Protein AF-A0A1F8PAS9-F1 (afdb_monomer)

Structure (mmCIF, N/CA/C/O backbone):
data_AF-A0A1F8PAS9-F1
#
_entry.id   AF-A0A1F8PAS9-F1
#
loop_
_atom_site.group_PDB
_atom_site.id
_atom_site.type_symbol
_atom_site.label_atom_id
_atom_site.label_alt_id
_atom_site.label_comp_id
_atom_site.label_asym_id
_atom_site.label_entity_id
_atom_site.label_seq_id
_atom_site.pdbx_PDB_ins_code
_atom_site.Cartn_x
_atom_site.Cartn_y
_atom_site.Cartn_z
_atom_site.occupancy
_atom_site.B_iso_or_equiv
_atom_site.auth_seq_id
_atom_site.auth_comp_id
_atom_site.auth_asym_id
_atom_site.auth_atom_id
_atom_site.pdbx_PDB_model_num
ATOM 1 N N . MET A 1 1 ? 8.161 0.763 26.450 1.00 36.12 1 MET A N 1
ATOM 2 C CA . MET A 1 1 ? 8.614 1.546 25.280 1.00 36.12 1 MET A CA 1
ATOM 3 C C . MET A 1 1 ? 7.776 1.141 24.075 1.00 36.12 1 MET A C 1
ATOM 5 O O . MET A 1 1 ? 8.058 0.125 23.458 1.00 36.12 1 MET A O 1
ATOM 9 N N . SER A 1 2 ? 6.698 1.861 23.776 1.00 39.72 2 SER A N 1
ATOM 10 C CA . SER A 1 2 ? 5.914 1.645 22.554 1.00 39.72 2 SER A CA 1
ATOM 11 C C . SER A 1 2 ? 6.625 2.347 21.400 1.00 39.72 2 SER A C 1
ATOM 13 O O . SER A 1 2 ? 6.491 3.557 21.223 1.00 39.72 2 SER A O 1
ATOM 15 N N . MET A 1 3 ? 7.452 1.598 20.673 1.00 43.03 3 MET A N 1
ATOM 16 C CA . MET A 1 3 ? 8.132 2.073 19.470 1.00 43.03 3 MET A CA 1
ATOM 17 C C . MET A 1 3 ? 7.062 2.549 18.470 1.00 43.03 3 MET A C 1
ATOM 19 O O . MET A 1 3 ? 6.182 1.757 18.119 1.00 43.03 3 MET A O 1
ATOM 23 N N . PRO A 1 4 ? 7.067 3.819 18.02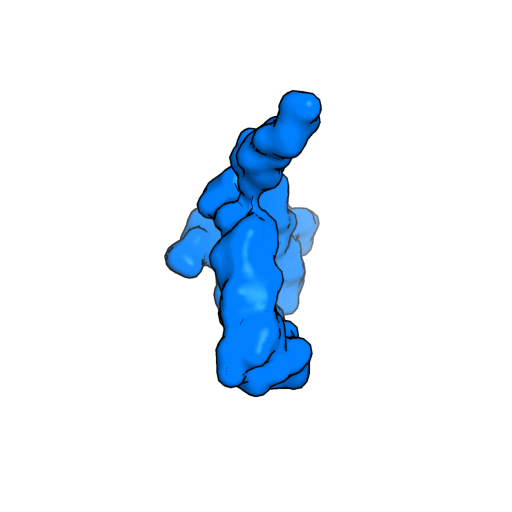7 1.00 49.94 4 PRO A N 1
ATOM 24 C CA . PRO A 1 4 ? 6.145 4.255 16.991 1.00 49.94 4 PRO A CA 1
ATOM 25 C C . PRO A 1 4 ? 6.454 3.444 15.735 1.00 49.94 4 PRO A C 1
ATOM 27 O O . PRO A 1 4 ? 7.618 3.304 15.361 1.00 49.94 4 PRO A O 1
ATOM 30 N N . ILE A 1 5 ? 5.421 2.885 15.107 1.00 54.25 5 ILE A N 1
ATOM 31 C CA . ILE A 1 5 ? 5.526 2.037 13.916 1.00 54.25 5 ILE A CA 1
ATOM 32 C C . ILE A 1 5 ? 5.958 2.909 12.721 1.00 54.25 5 ILE A C 1
ATOM 34 O O . ILE A 1 5 ? 5.163 3.274 11.863 1.00 54.25 5 ILE A O 1
ATOM 38 N N . ARG A 1 6 ? 7.225 3.325 12.708 1.00 54.03 6 ARG A N 1
ATOM 39 C CA . ARG A 1 6 ? 7.915 4.012 11.611 1.00 54.03 6 ARG A CA 1
ATOM 40 C C . ARG A 1 6 ? 8.977 3.061 11.069 1.00 54.03 6 ARG A C 1
ATOM 42 O O . ARG A 1 6 ? 10.174 3.320 11.126 1.00 54.03 6 ARG A O 1
ATOM 49 N N . SER A 1 7 ? 8.536 1.890 10.632 1.00 48.81 7 SER A N 1
ATOM 50 C CA . SER A 1 7 ? 9.397 0.804 10.177 1.00 48.81 7 SER A CA 1
ATOM 51 C C . SER A 1 7 ? 9.713 0.959 8.691 1.00 48.81 7 SER A C 1
ATOM 53 O O . SER A 1 7 ? 9.072 0.301 7.891 1.00 48.81 7 SER A O 1
ATOM 55 N N . ARG A 1 8 ? 10.679 1.816 8.318 1.00 53.09 8 ARG A N 1
ATOM 56 C CA . ARG A 1 8 ? 11.318 1.924 6.974 1.00 53.09 8 ARG A CA 1
ATOM 57 C C . ARG A 1 8 ? 10.425 2.062 5.723 1.00 53.09 8 ARG A C 1
ATOM 59 O O . ARG A 1 8 ? 10.958 2.271 4.643 1.00 53.09 8 ARG A O 1
ATOM 66 N N . THR A 1 9 ? 9.110 1.981 5.845 1.00 55.28 9 THR A N 1
ATOM 67 C CA . THR A 1 9 ? 8.142 2.085 4.760 1.00 55.28 9 THR A CA 1
ATOM 68 C C . THR A 1 9 ? 7.703 3.532 4.612 1.00 55.28 9 THR A C 1
ATOM 70 O O . THR A 1 9 ? 7.506 4.233 5.606 1.00 55.28 9 THR A O 1
ATOM 73 N N . SER A 1 10 ? 7.500 3.978 3.375 1.00 62.25 10 SER A N 1
ATOM 74 C CA . SER A 1 10 ? 6.855 5.267 3.087 1.00 62.25 10 SER A CA 1
ATOM 75 C C . SER A 1 10 ? 5.416 5.321 3.622 1.00 62.25 10 SER A C 1
ATOM 77 O O . SER A 1 10 ? 4.921 6.392 3.967 1.00 62.25 10 SER A O 1
ATOM 79 N N . ALA A 1 11 ? 4.759 4.164 3.757 1.00 68.44 11 ALA A N 1
ATOM 80 C CA . ALA A 1 11 ? 3.432 4.034 4.346 1.00 68.44 11 ALA A CA 1
ATOM 81 C C . ALA A 1 11 ? 3.461 4.036 5.888 1.00 68.44 11 ALA A C 1
ATOM 83 O O . ALA A 1 11 ? 4.245 3.319 6.517 1.00 68.44 11 ALA A O 1
ATOM 84 N N . SER A 1 12 ? 2.542 4.792 6.499 1.00 81.88 12 SER A N 1
ATOM 85 C CA . SER A 1 12 ? 2.269 4.755 7.941 1.00 81.88 12 SER A CA 1
ATOM 86 C C . SER A 1 12 ? 1.277 3.637 8.263 1.00 81.88 12 SER A C 1
ATOM 88 O O . SER A 1 12 ? 0.085 3.743 7.977 1.00 81.88 12 SER A O 1
ATOM 90 N N . LEU A 1 13 ? 1.748 2.573 8.917 1.00 82.81 13 LEU A N 1
ATOM 91 C CA . LEU A 1 13 ? 0.889 1.455 9.331 1.00 82.81 13 LEU A CA 1
ATOM 92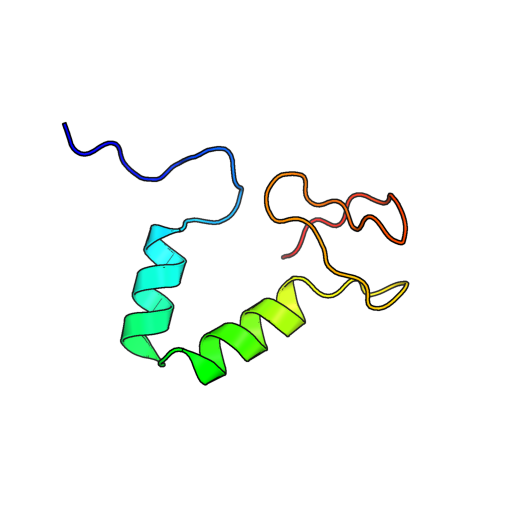 C C . LEU A 1 13 ? -0.191 1.884 10.339 1.00 82.81 13 LEU A C 1
ATOM 94 O O . LEU A 1 13 ? -1.288 1.331 10.345 1.00 82.81 13 LEU A O 1
ATOM 98 N N . ILE A 1 14 ? 0.081 2.911 11.151 1.00 86.75 14 ILE A N 1
ATOM 99 C CA . ILE A 1 14 ? -0.905 3.493 12.077 1.00 86.75 14 ILE A CA 1
ATOM 100 C C . ILE A 1 14 ? -2.054 4.142 11.300 1.00 86.75 14 ILE A C 1
ATOM 102 O O . ILE A 1 14 ? -3.212 4.016 11.693 1.00 86.75 14 ILE A O 1
ATOM 106 N N . GLU A 1 15 ? -1.746 4.819 10.195 1.00 87.31 15 GLU A N 1
ATOM 107 C CA . GLU A 1 15 ? -2.763 5.457 9.361 1.00 87.31 15 GLU A CA 1
ATOM 108 C C . GLU A 1 15 ? -3.630 4.417 8.647 1.00 87.31 15 GLU A C 1
ATOM 110 O O . GLU A 1 15 ? -4.853 4.537 8.643 1.00 87.31 15 GLU A O 1
ATOM 115 N N . ASN A 1 16 ? -3.030 3.327 8.162 1.00 89.75 16 ASN A N 1
ATOM 116 C CA . ASN A 1 16 ? -3.783 2.198 7.611 1.00 89.75 16 ASN A CA 1
ATOM 117 C C . ASN A 1 16 ? -4.781 1.634 8.633 1.00 89.75 16 ASN A C 1
ATOM 119 O O . ASN A 1 16 ? -5.949 1.428 8.308 1.00 89.75 16 ASN A O 1
ATOM 123 N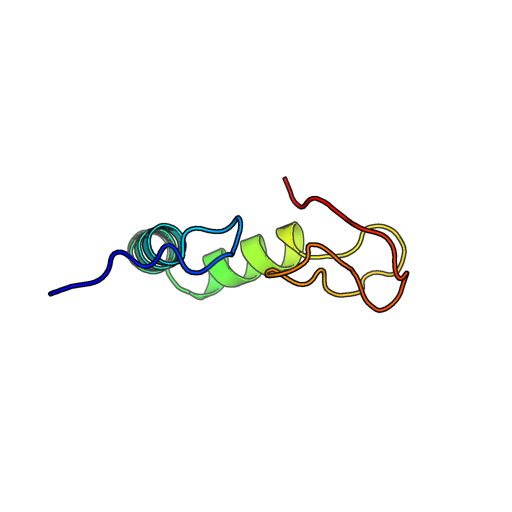 N . LEU A 1 17 ? -4.359 1.448 9.889 1.00 90.75 17 L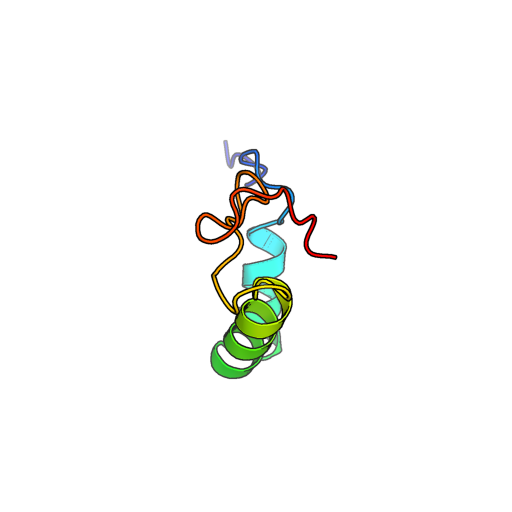EU A N 1
ATOM 124 C CA . LEU A 1 17 ? -5.245 0.979 10.960 1.00 90.75 17 LEU A CA 1
ATOM 125 C C . LEU A 1 17 ? -6.384 1.968 11.251 1.00 90.75 17 LEU A C 1
ATOM 127 O O . LEU A 1 17 ? -7.523 1.546 11.453 1.00 90.75 17 LEU A O 1
ATOM 131 N N . ARG A 1 18 ? -6.110 3.280 11.242 1.00 92.75 18 ARG A N 1
ATOM 132 C CA . ARG A 1 18 ? -7.150 4.314 11.399 1.00 92.75 18 ARG A CA 1
ATOM 133 C C . ARG A 1 18 ? -8.162 4.270 10.261 1.00 92.75 18 ARG A C 1
ATOM 135 O O . ARG A 1 18 ? -9.361 4.334 10.519 1.00 92.75 18 ARG A O 1
ATOM 142 N N . GLN A 1 19 ? -7.696 4.099 9.028 1.00 93.75 19 GLN A N 1
ATOM 143 C CA . GLN A 1 19 ? -8.565 3.965 7.865 1.00 93.75 19 GLN A CA 1
ATOM 144 C C . GLN A 1 19 ? -9.428 2.707 7.945 1.00 93.75 19 GLN A C 1
ATOM 146 O O . GLN A 1 19 ? -10.643 2.805 7.798 1.00 93.75 19 GLN A O 1
ATOM 151 N N . VAL A 1 20 ? -8.848 1.546 8.258 1.00 95.06 20 VAL A N 1
ATOM 152 C CA . VAL A 1 20 ? -9.621 0.307 8.445 1.00 95.06 20 VAL A CA 1
ATOM 153 C C . VAL A 1 20 ? -10.671 0.477 9.548 1.00 95.06 20 VAL A C 1
ATOM 155 O O . VAL A 1 20 ? -11.804 0.038 9.375 1.00 95.06 20 VAL A O 1
ATOM 158 N N . LYS A 1 21 ? -10.344 1.176 10.643 1.00 95.06 21 LYS A N 1
ATOM 159 C CA . LYS A 1 21 ? -11.307 1.482 11.712 1.00 95.06 21 LYS A CA 1
ATOM 160 C C . LYS A 1 21 ? -12.435 2.421 11.256 1.00 95.06 21 LYS A C 1
ATOM 162 O O . LYS A 1 21 ? -13.556 2.270 11.725 1.00 95.06 21 LYS A O 1
ATOM 167 N N . GLY A 1 22 ? -12.143 3.390 10.387 1.00 96.19 22 GLY A N 1
ATOM 168 C CA . GLY A 1 22 ? -13.099 4.414 9.950 1.00 96.19 22 GLY A CA 1
ATOM 169 C C . GLY A 1 22 ? -14.055 3.967 8.841 1.00 96.19 22 GLY A C 1
ATOM 170 O O . GLY A 1 22 ? -15.249 4.227 8.935 1.00 96.19 22 GLY A O 1
ATOM 171 N N . LYS A 1 23 ? -13.550 3.296 7.798 1.00 94.88 23 LYS A N 1
ATOM 172 C CA . LYS A 1 23 ? -14.351 2.870 6.628 1.00 94.88 23 LYS A CA 1
ATOM 173 C C . LYS A 1 23 ? -14.554 1.358 6.520 1.00 94.88 23 LYS A C 1
ATOM 175 O O . LYS A 1 23 ? -15.338 0.911 5.691 1.00 94.88 23 LYS A O 1
ATOM 180 N N . GLY A 1 24 ? -13.879 0.563 7.347 1.00 94.62 24 GLY A N 1
ATOM 181 C CA . GLY A 1 24 ? -13.905 -0.896 7.266 1.00 94.62 24 GLY A CA 1
ATOM 182 C C . GLY A 1 24 ? -12.859 -1.473 6.307 1.00 94.62 24 GLY A C 1
ATOM 183 O O . GLY A 1 24 ? -12.184 -0.763 5.558 1.00 94.62 24 GLY A O 1
ATOM 184 N N . LEU A 1 25 ? -12.718 -2.799 6.346 1.00 94.88 25 LEU A N 1
ATOM 185 C CA . LEU A 1 25 ? -11.649 -3.518 5.651 1.00 94.88 25 LEU A CA 1
ATOM 186 C C . LEU A 1 25 ? -11.832 -3.546 4.127 1.00 94.88 25 LEU A C 1
ATOM 188 O O . LEU A 1 25 ? -10.895 -3.259 3.391 1.00 94.88 25 LEU A O 1
ATOM 192 N N . THR A 1 26 ? -13.032 -3.862 3.640 1.00 96.31 26 THR A N 1
ATOM 193 C CA . THR A 1 26 ? -13.309 -4.013 2.202 1.00 96.31 26 THR A CA 1
ATOM 194 C C . THR A 1 26 ? -13.001 -2.757 1.373 1.00 96.31 26 THR A C 1
ATOM 196 O O . THR A 1 26 ? -12.270 -2.875 0.388 1.00 96.31 26 THR A O 1
ATOM 199 N N . PRO A 1 27 ? -13.501 -1.552 1.722 1.00 95.19 27 PRO A N 1
ATOM 200 C CA . PRO A 1 27 ? -13.166 -0.349 0.961 1.00 95.19 27 PRO A CA 1
ATOM 201 C C . PRO A 1 27 ? -11.684 0.018 1.088 1.00 95.19 27 PRO A C 1
ATOM 203 O O . PRO A 1 27 ? -11.079 0.431 0.104 1.00 95.19 27 PRO A O 1
ATOM 206 N N . PHE A 1 28 ? -11.069 -0.215 2.254 1.00 95.00 28 PHE A N 1
ATOM 207 C CA . PHE A 1 28 ? -9.627 -0.042 2.420 1.00 95.00 28 PHE A CA 1
ATOM 208 C C . PHE A 1 28 ? -8.831 -0.924 1.453 1.00 95.00 28 PHE A C 1
ATOM 210 O O . PHE A 1 28 ? -7.971 -0.407 0.748 1.00 95.00 28 PHE A O 1
ATOM 217 N N . LEU A 1 29 ? -9.144 -2.219 1.359 1.00 93.56 29 LEU A N 1
ATOM 218 C CA . LEU A 1 29 ? -8.446 -3.133 0.454 1.00 93.56 29 LEU A CA 1
ATOM 219 C C . LEU A 1 29 ? -8.594 -2.724 -1.015 1.00 93.56 29 LEU A C 1
ATOM 221 O O . LEU A 1 29 ? -7.598 -2.735 -1.728 1.00 93.56 29 LEU A O 1
ATOM 225 N N . ARG A 1 30 ? -9.784 -2.286 -1.450 1.00 94.62 30 ARG A N 1
ATOM 226 C CA . ARG A 1 30 ? -9.989 -1.783 -2.822 1.00 94.62 30 ARG A CA 1
ATOM 227 C C . ARG A 1 30 ? -9.123 -0.563 -3.132 1.00 94.62 30 ARG A C 1
ATOM 229 O O . ARG A 1 30 ? -8.549 -0.469 -4.212 1.00 94.62 30 ARG A O 1
ATOM 236 N N . GLU A 1 31 ? -9.009 0.365 -2.186 1.00 92.75 31 GLU A N 1
ATOM 237 C CA . GLU A 1 31 ? -8.142 1.533 -2.344 1.00 92.75 31 GLU A CA 1
ATOM 238 C C . GLU A 1 31 ? -6.655 1.161 -2.343 1.00 92.75 31 GLU A C 1
ATOM 240 O O . GLU A 1 31 ? -5.891 1.72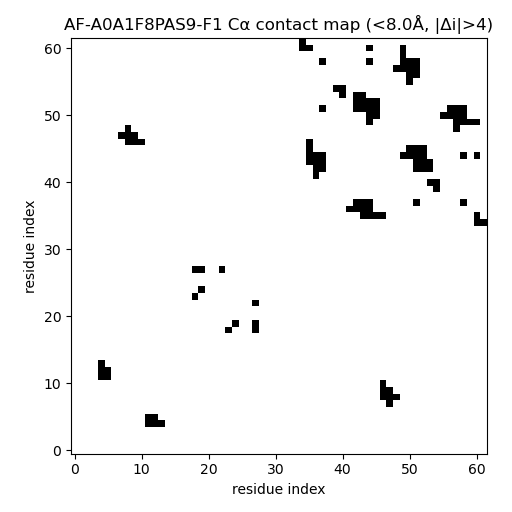8 -3.122 1.00 92.75 31 GLU A O 1
ATOM 245 N N . GLN A 1 32 ? -6.229 0.213 -1.499 1.00 92.56 32 GLN A N 1
ATOM 246 C CA . GLN A 1 32 ? -4.845 -0.272 -1.507 1.00 92.56 32 GLN A CA 1
ATOM 247 C C . GLN A 1 32 ? -4.517 -0.997 -2.817 1.00 92.56 32 GLN A C 1
ATOM 249 O O . GLN A 1 32 ? -3.463 -0.753 -3.393 1.00 92.56 32 GLN A O 1
ATOM 254 N N . GLU A 1 33 ? -5.420 -1.839 -3.319 1.00 91.75 33 GLU A N 1
ATOM 255 C CA . GLU A 1 33 ? -5.246 -2.537 -4.594 1.00 91.75 33 GLU A CA 1
ATOM 256 C C . GLU A 1 33 ? -5.085 -1.543 -5.746 1.00 91.75 33 GLU A C 1
ATOM 258 O O . GLU A 1 33 ? -4.149 -1.665 -6.528 1.00 91.75 33 GLU A O 1
ATOM 263 N N . ALA A 1 34 ? -5.922 -0.503 -5.807 1.00 90.56 34 ALA A N 1
ATOM 264 C CA . ALA A 1 34 ? -5.780 0.554 -6.805 1.00 90.56 34 ALA A CA 1
ATOM 265 C C . ALA A 1 34 ? -4.460 1.333 -6.656 1.00 90.56 34 ALA A C 1
ATOM 267 O O . ALA A 1 34 ? -3.798 1.614 -7.652 1.00 90.56 34 ALA A O 1
ATOM 268 N N . ARG A 1 35 ? -4.057 1.657 -5.419 1.00 89.81 35 ARG A N 1
ATOM 269 C CA . ARG A 1 35 ? -2.839 2.429 -5.125 1.00 89.81 35 ARG A CA 1
ATOM 270 C C . ARG A 1 35 ? -1.553 1.682 -5.479 1.00 89.81 35 ARG A C 1
ATOM 272 O O . ARG A 1 35 ? -0.607 2.300 -5.957 1.00 89.81 35 ARG A O 1
ATOM 279 N N . TYR A 1 36 ? -1.503 0.379 -5.218 1.00 90.56 36 TYR A N 1
ATOM 280 C CA . TYR A 1 36 ? -0.303 -0.443 -5.407 1.00 90.56 36 TYR A CA 1
ATOM 281 C C . TYR A 1 36 ? -0.334 -1.275 -6.691 1.00 90.56 36 TYR A C 1
ATOM 283 O O . TYR A 1 36 ? 0.516 -2.145 -6.876 1.00 90.56 36 TYR A O 1
ATOM 291 N N . ARG A 1 37 ? -1.270 -1.006 -7.605 1.00 90.81 37 ARG A N 1
ATOM 292 C CA . ARG A 1 37 ? -1.293 -1.633 -8.925 1.00 90.81 37 ARG A CA 1
ATOM 293 C C . ARG A 1 37 ? -0.287 -0.964 -9.852 1.00 90.81 37 ARG A C 1
ATOM 295 O O . ARG A 1 37 ? -0.294 0.248 -10.045 1.00 90.81 37 ARG A O 1
ATOM 302 N N . CYS A 1 38 ? 0.562 -1.769 -10.475 1.00 89.56 38 CYS A N 1
ATOM 303 C CA . CYS A 1 38 ? 1.485 -1.315 -11.500 1.00 89.56 38 CYS A CA 1
ATOM 304 C C . CYS A 1 38 ? 0.702 -0.884 -12.754 1.00 89.56 38 CYS A C 1
ATOM 306 O O . CYS A 1 38 ? -0.032 -1.704 -13.314 1.00 89.56 38 CYS A O 1
ATOM 308 N N . PRO A 1 39 ? 0.886 0.352 -13.252 1.00 85.88 39 PRO A N 1
ATOM 309 C CA . PRO A 1 39 ? 0.188 0.82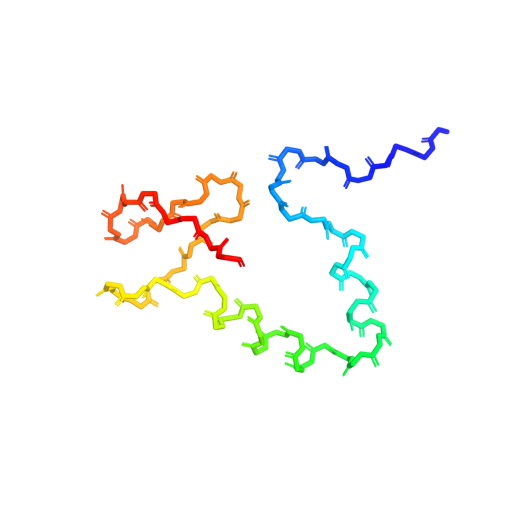2 -14.448 1.00 85.88 39 PRO A CA 1
ATOM 310 C C . PRO A 1 39 ? 0.678 0.137 -15.732 1.00 85.88 39 PRO A C 1
ATOM 312 O O . PRO A 1 39 ? -0.029 0.142 -16.732 1.00 85.88 39 PRO A O 1
ATOM 315 N N . THR A 1 40 ? 1.880 -0.448 -15.719 1.00 83.19 40 THR A N 1
ATOM 316 C CA . THR A 1 40 ? 2.509 -1.021 -16.917 1.00 83.19 40 THR A CA 1
ATOM 317 C C . THR A 1 40 ? 2.079 -2.463 -17.176 1.00 83.19 40 THR A C 1
ATOM 319 O O . THR A 1 40 ? 1.715 -2.791 -18.298 1.00 83.19 40 THR A O 1
ATOM 322 N N . TYR A 1 41 ? 2.102 -3.318 -16.148 1.00 84.44 41 TYR A N 1
ATOM 323 C CA . TYR A 1 41 ? 1.817 -4.757 -16.294 1.00 84.44 41 TYR A CA 1
ATOM 324 C C . TYR A 1 41 ? 0.684 -5.254 -15.391 1.00 84.44 41 TYR A C 1
ATOM 326 O O . TYR A 1 41 ? 0.352 -6.432 -15.410 1.00 84.44 41 TYR A O 1
ATOM 334 N N . GLY A 1 42 ? 0.081 -4.381 -14.577 1.00 83.19 42 GLY A N 1
ATOM 335 C CA . GLY A 1 42 ? -0.965 -4.777 -13.631 1.00 83.19 42 GLY A CA 1
ATOM 336 C C . GLY A 1 42 ? -0.464 -5.545 -12.404 1.00 83.19 42 GLY A C 1
ATOM 337 O O . GLY A 1 42 ? -1.286 -5.941 -11.585 1.00 83.19 42 GLY A O 1
ATOM 338 N N . GLY A 1 43 ? 0.853 -5.717 -12.270 1.00 87.12 43 GLY A N 1
ATOM 339 C CA . GLY A 1 43 ? 1.521 -6.296 -11.107 1.00 87.12 43 GLY A CA 1
ATOM 340 C C . GLY A 1 43 ? 1.346 -5.511 -9.809 1.00 87.12 43 GLY A C 1
ATOM 341 O O . GLY A 1 43 ? 0.736 -4.441 -9.786 1.00 87.12 43 GLY A O 1
ATOM 342 N N . VAL A 1 44 ? 1.938 -6.011 -8.725 1.00 89.44 44 VAL A N 1
ATOM 343 C CA . VAL A 1 44 ? 1.875 -5.370 -7.401 1.00 89.44 44 VAL A CA 1
ATOM 344 C C . VAL A 1 44 ? 3.171 -4.619 -7.099 1.00 89.44 44 VAL A C 1
ATOM 346 O O . VAL A 1 44 ? 4.272 -5.153 -7.228 1.00 89.44 44 VAL A O 1
ATOM 349 N N . ILE A 1 45 ? 3.036 -3.368 -6.669 1.00 90.12 45 ILE A N 1
ATOM 350 C CA . ILE A 1 45 ? 4.137 -2.518 -6.219 1.00 90.12 45 ILE A CA 1
ATOM 351 C C . ILE A 1 45 ? 4.439 -2.832 -4.746 1.00 90.12 45 ILE A C 1
ATOM 353 O O . ILE A 1 45 ? 3.566 -2.734 -3.885 1.00 90.12 45 ILE A O 1
ATOM 357 N N . CYS A 1 46 ? 5.690 -3.178 -4.440 1.00 86.25 46 CYS A N 1
ATOM 358 C CA . CYS A 1 46 ? 6.152 -3.451 -3.081 1.00 86.25 46 CYS A CA 1
ATOM 359 C C . CYS A 1 46 ? 6.122 -2.187 -2.206 1.00 86.25 46 CYS A C 1
ATOM 361 O O . CYS A 1 46 ? 6.685 -1.156 -2.570 1.00 86.25 46 CYS A O 1
ATOM 363 N N . ILE A 1 47 ? 5.536 -2.278 -1.009 1.00 82.00 47 ILE A N 1
ATOM 364 C CA . ILE A 1 47 ? 5.412 -1.149 -0.067 1.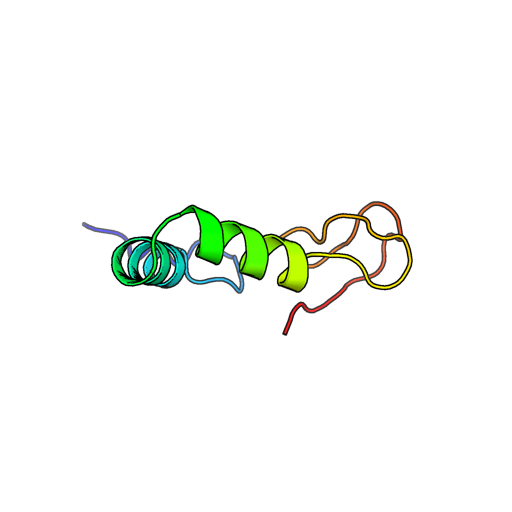00 82.00 47 ILE A CA 1
ATOM 365 C C . ILE A 1 47 ? 6.732 -0.754 0.618 1.00 82.00 47 ILE A C 1
ATOM 367 O O . ILE A 1 47 ? 6.825 0.329 1.196 1.00 82.00 47 ILE A O 1
ATOM 371 N N . HIS A 1 48 ? 7.729 -1.643 0.600 1.00 80.56 48 HIS A N 1
ATOM 372 C CA . HIS A 1 48 ? 9.036 -1.410 1.216 1.00 80.56 48 HIS A CA 1
ATOM 373 C C . HIS A 1 48 ? 9.966 -0.653 0.273 1.00 80.56 48 HIS A C 1
ATOM 375 O O . HIS A 1 48 ? 10.545 0.358 0.665 1.00 80.56 48 HIS A O 1
ATOM 381 N N . ASP A 1 49 ? 10.038 -1.105 -0.980 1.00 81.81 49 ASP A N 1
ATOM 382 C CA . ASP A 1 49 ? 11.042 -0.626 -1.932 1.00 81.81 49 ASP A CA 1
ATOM 383 C C . ASP A 1 49 ? 10.440 0.213 -3.070 1.00 81.81 49 ASP A C 1
ATOM 385 O O . ASP A 1 49 ? 11.178 0.818 -3.850 1.00 81.81 49 ASP A O 1
ATOM 389 N N . GLY A 1 50 ? 9.106 0.248 -3.191 1.00 84.81 50 GLY A N 1
ATOM 390 C CA . GLY A 1 50 ? 8.401 0.906 -4.293 1.00 84.81 50 GLY A CA 1
ATOM 391 C C . GLY A 1 50 ? 8.632 0.224 -5.642 1.00 84.81 50 GLY A C 1
ATOM 392 O O . GLY A 1 50 ? 8.486 0.843 -6.682 1.00 84.81 50 GLY A O 1
ATOM 393 N N . ILE A 1 51 ? 9.059 -1.036 -5.676 1.00 87.19 51 ILE A N 1
ATOM 394 C CA . ILE A 1 51 ? 9.367 -1.734 -6.931 1.00 87.19 51 ILE A CA 1
ATOM 395 C C . ILE A 1 51 ? 8.198 -2.641 -7.292 1.00 87.19 51 ILE A C 1
ATOM 397 O O . ILE A 1 51 ? 7.696 -3.378 -6.446 1.00 87.19 51 ILE A O 1
ATOM 401 N N . CYS A 1 52 ? 7.773 -2.602 -8.552 1.00 89.62 52 CYS A N 1
ATOM 402 C CA . CYS A 1 52 ? 6.969 -3.680 -9.116 1.00 89.62 52 CYS A CA 1
ATOM 403 C C . CYS A 1 52 ? 7.924 -4.738 -9.675 1.00 89.62 52 CYS A C 1
ATOM 405 O O . CYS A 1 52 ? 8.740 -4.430 -10.542 1.00 89.62 52 CYS A O 1
ATOM 407 N N . TYR A 1 53 ? 7.844 -5.969 -9.172 1.00 86.00 53 TYR A N 1
ATOM 408 C CA . TYR A 1 53 ? 8.748 -7.053 -9.576 1.00 86.00 53 TYR A CA 1
ATOM 409 C C . TYR A 1 53 ? 8.436 -7.628 -10.961 1.00 86.00 53 TYR A C 1
ATOM 411 O O . TYR A 1 53 ? 9.280 -8.314 -11.521 1.00 86.00 53 TYR A O 1
ATOM 419 N N . ASP A 1 54 ? 7.283 -7.291 -11.541 1.00 86.94 54 ASP A N 1
ATOM 420 C CA . ASP A 1 54 ? 6.961 -7.673 -12.919 1.00 86.94 54 ASP A CA 1
ATOM 421 C C . ASP A 1 54 ? 7.648 -6.758 -13.944 1.00 86.94 54 ASP A C 1
ATOM 423 O O . ASP A 1 54 ? 7.992 -7.202 -15.035 1.00 86.94 54 ASP A O 1
ATOM 427 N N . CYS A 1 55 ? 7.888 -5.481 -13.605 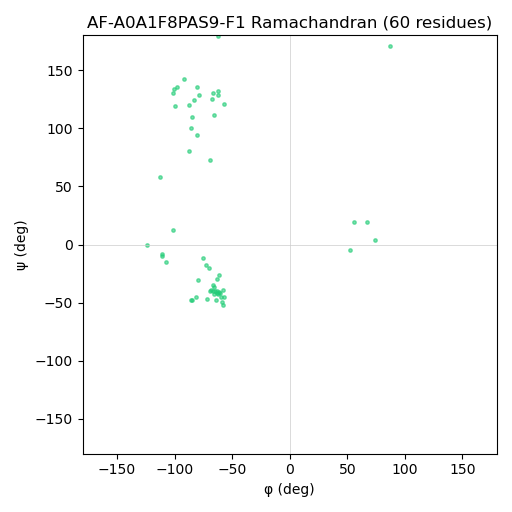1.00 86.81 55 CYS A N 1
ATOM 428 C CA . CYS A 1 55 ? 8.613 -4.552 -14.483 1.00 86.81 55 CYS A CA 1
ATOM 429 C C . CYS A 1 55 ? 10.024 -4.201 -14.028 1.00 86.81 55 CYS A C 1
ATOM 431 O O . CYS A 1 55 ? 10.771 -3.623 -14.810 1.00 86.81 55 CYS A O 1
ATOM 433 N N . TYR A 1 56 ? 10.381 -4.491 -12.776 1.00 83.81 56 TYR A N 1
ATOM 434 C CA . TYR A 1 56 ? 11.615 -4.049 -12.119 1.00 83.81 56 TYR A CA 1
ATOM 435 C C . TYR A 1 56 ? 11.829 -2.522 -12.121 1.00 83.81 56 TYR A C 1
ATOM 437 O O . TYR A 1 56 ? 12.938 -2.038 -11.895 1.00 83.81 56 TYR A O 1
ATOM 445 N N . ILE A 1 57 ? 10.765 -1.740 -12.327 1.00 80.38 57 ILE A N 1
ATOM 446 C CA . ILE A 1 57 ? 10.804 -0.275 -12.299 1.00 80.38 57 ILE A CA 1
ATOM 447 C C . ILE A 1 57 ? 10.345 0.204 -10.920 1.00 80.38 57 ILE A C 1
ATOM 449 O O . ILE A 1 57 ? 9.328 -0.263 -10.397 1.00 80.38 57 ILE A O 1
ATOM 453 N N . LYS A 1 58 ? 11.071 1.174 -10.346 1.00 78.62 58 LYS A N 1
ATOM 454 C CA . LYS A 1 58 ? 10.624 1.905 -9.153 1.00 78.62 58 LYS A CA 1
ATOM 455 C C . LYS A 1 58 ? 9.394 2.740 -9.495 1.00 78.62 58 LYS A C 1
ATOM 457 O O . LYS A 1 58 ? 9.478 3.717 -10.231 1.00 78.62 58 LYS A O 1
ATOM 462 N N . GLN A 1 59 ? 8.266 2.339 -8.939 1.00 73.62 59 GLN A N 1
ATOM 463 C CA . GLN A 1 59 ? 7.013 3.065 -8.935 1.00 73.62 59 GLN A CA 1
ATOM 464 C C . GLN A 1 59 ? 6.905 3.750 -7.572 1.00 73.62 59 GLN A C 1
ATOM 466 O O . GLN A 1 59 ? 6.914 3.086 -6.542 1.00 73.62 59 GLN A O 1
ATOM 471 N N . HIS A 1 60 ? 6.825 5.075 -7.526 1.00 61.00 60 HIS A N 1
ATOM 472 C CA . HIS A 1 60 ? 6.414 5.749 -6.295 1.00 61.00 60 HIS A CA 1
ATOM 473 C C . HIS A 1 60 ? 4.882 5.784 -6.289 1.00 61.00 60 HIS A C 1
ATOM 475 O O . HIS A 1 60 ? 4.319 6.608 -7.011 1.00 61.00 60 HIS A O 1
ATOM 481 N N . PRO A 1 61 ? 4.188 4.889 -5.555 1.00 58.44 61 PRO A N 1
ATOM 482 C CA . PRO A 1 61 ? 2.749 5.022 -5.393 1.00 58.44 61 PRO A CA 1
ATOM 483 C C . PRO A 1 61 ? 2.482 6.350 -4.677 1.00 58.44 61 PRO A C 1
ATOM 485 O O . PRO A 1 61 ? 3.134 6.645 -3.670 1.00 58.44 61 PRO A O 1
ATOM 488 N N . ALA A 1 62 ? 1.595 7.157 -5.263 1.00 50.47 62 ALA A N 1
ATOM 489 C CA . ALA A 1 62 ? 1.197 8.471 -4.759 1.00 50.47 62 ALA A CA 1
ATOM 490 C C . ALA A 1 62 ? 0.551 8.398 -3.365 1.00 50.47 62 ALA A C 1
ATOM 492 O O . ALA A 1 62 ? -0.166 7.404 -3.077 1.00 50.47 62 ALA A O 1
#

Secondary structure (DSSP, 8-state):
----S--S-SS-HHHHHHHHHHH-HHHHHHHHHHHTB-TTTS-BBPTTT-EETTTTEE----

Mean predicted aligned error: 7.31 Å

Solvent-accessible surface area (backbone atoms only — not comparable to full-atom values): 3838 Å² total; per-residue (Å²): 133,86,74,76,72,74,74,83,35,88,64,54,60,6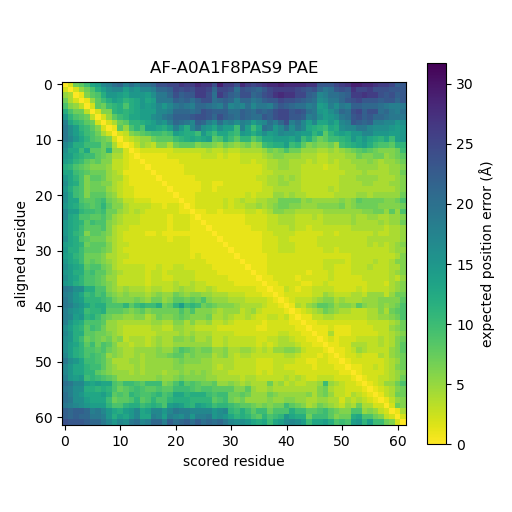6,56,52,52,53,46,33,71,73,70,32,61,71,63,46,50,55,53,49,52,64,54,33,42,32,92,85,80,66,37,60,37,37,70,70,76,25,34,18,79,82,76,71,46,76,45,81,66,129

Radius of gyration: 13.11 Å; Cα contacts (8 Å, |Δi|>4): 63; chains: 1; bounding box: 26×16×42 Å

pLDDT: mean 80.42, std 16.3, range [36.12, 96.31]

Sequence (62 aa):
MSMPIRSRTSASLIENLRQVKGKGLTPFLREQEARYRCPTYGGVICIHDGICYDCYIKQHPA

Foldseek 3Di:
DPDQPPPQFPDRPVVLVVVCVPPNDVVSVVVQLVQQQDPPPRAGQDRRQCARPVVRDRHDRD